Protein AF-A0A526YJ22-F1 (afdb_monomer_lite)

Sequence (87 aa):
GISDADPVVLEKARYQPEFTAPAWDYFDNRVHDQSVAVGKQMARKWKPWLDRIEARYGVDRHILLAIWSMESNYGEILKRDDVMRNV

Structure (mmCIF, N/CA/C/O backbone):
data_AF-A0A526YJ22-F1
#
_entry.id   AF-A0A526YJ22-F1
#
loop_
_atom_site.group_PDB
_atom_site.id
_atom_site.type_symbol
_atom_site.label_atom_id
_atom_site.label_alt_id
_atom_site.label_comp_id
_atom_site.label_asym_id
_atom_site.label_entity_id
_atom_site.label_seq_id
_atom_site.pdbx_PDB_ins_code
_atom_site.Cartn_x
_atom_site.Cartn_y
_atom_site.Cartn_z
_atom_site.occupancy
_atom_site.B_iso_or_equiv
_atom_site.auth_seq_id
_atom_site.auth_comp_id
_atom_site.auth_asym_id
_atom_site.auth_atom_id
_atom_site.pdbx_PDB_model_num
ATOM 1 N N . GLY A 1 1 ? -3.271 16.059 -29.724 1.00 49.09 1 GLY A N 1
ATOM 2 C CA . GLY A 1 1 ? -3.770 14.964 -30.575 1.00 49.09 1 GLY A CA 1
ATOM 3 C C . GLY A 1 1 ? -2.572 14.150 -30.983 1.00 49.09 1 GLY A C 1
ATOM 4 O O . GLY A 1 1 ? -1.667 14.729 -31.562 1.00 49.09 1 GLY A O 1
ATOM 5 N N . ILE A 1 2 ? -2.520 12.883 -30.580 1.00 46.94 2 ILE A N 1
ATOM 6 C CA . ILE A 1 2 ? -1.353 12.010 -30.758 1.00 46.94 2 ILE A CA 1
ATOM 7 C C . ILE A 1 2 ? -1.196 11.729 -32.258 1.00 46.94 2 ILE A C 1
ATOM 9 O O . ILE A 1 2 ? -2.116 11.184 -32.865 1.00 46.94 2 ILE A O 1
ATOM 13 N N . SER A 1 3 ? -0.085 12.163 -32.858 1.00 66.94 3 SER A N 1
ATOM 14 C CA . SER A 1 3 ? 0.154 12.037 -34.302 1.00 66.94 3 SER A CA 1
ATOM 15 C C . SER A 1 3 ? 0.902 10.763 -34.689 1.00 66.94 3 SER A C 1
ATOM 17 O O . SER A 1 3 ? 0.764 10.346 -35.828 1.00 66.94 3 SER A O 1
ATOM 19 N N . ASP A 1 4 ? 1.624 10.129 -33.756 1.00 62.78 4 ASP A N 1
ATOM 20 C CA . ASP A 1 4 ? 2.345 8.867 -33.968 1.00 62.78 4 ASP A CA 1
ATOM 21 C C . ASP A 1 4 ? 2.581 8.123 -32.642 1.00 62.78 4 ASP A C 1
ATOM 23 O O . ASP A 1 4 ? 2.526 8.714 -31.560 1.00 62.78 4 ASP A O 1
ATOM 27 N N . ALA A 1 5 ? 2.834 6.812 -32.719 1.00 61.78 5 ALA A N 1
ATOM 28 C CA . ALA A 1 5 ? 3.144 5.989 -31.551 1.00 61.78 5 ALA A CA 1
ATOM 29 C C . ALA A 1 5 ? 4.527 6.339 -30.972 1.00 61.78 5 ALA A C 1
ATOM 31 O O . ALA A 1 5 ? 5.517 6.373 -31.700 1.00 61.78 5 ALA A O 1
ATOM 32 N N . ASP A 1 6 ? 4.601 6.557 -29.654 1.00 73.50 6 ASP A N 1
ATOM 33 C CA . ASP A 1 6 ? 5.855 6.862 -28.960 1.00 73.50 6 ASP A CA 1
ATOM 34 C C . ASP A 1 6 ? 6.797 5.639 -29.005 1.00 73.50 6 ASP A C 1
ATOM 36 O O . ASP A 1 6 ? 6.487 4.596 -28.412 1.00 73.50 6 ASP A O 1
ATOM 40 N N . PRO A 1 7 ? 7.952 5.734 -29.686 1.00 72.19 7 PRO A N 1
ATOM 41 C CA . PRO A 1 7 ? 8.868 4.609 -29.843 1.00 72.19 7 PRO A CA 1
ATOM 42 C C . PRO A 1 7 ? 9.419 4.101 -28.502 1.00 72.19 7 PRO A C 1
ATOM 44 O O . PRO A 1 7 ? 9.698 2.910 -28.384 1.00 72.19 7 PRO A O 1
ATOM 47 N N . VAL A 1 8 ? 9.487 4.949 -27.467 1.00 66.62 8 VAL A N 1
ATOM 48 C CA . VAL A 1 8 ? 9.911 4.551 -26.112 1.00 66.62 8 VAL A CA 1
ATOM 49 C C . VAL A 1 8 ? 8.837 3.703 -25.424 1.00 66.62 8 VAL A C 1
ATOM 51 O O . VAL A 1 8 ? 9.154 2.760 -24.698 1.00 66.62 8 VAL A O 1
ATOM 54 N N . VAL A 1 9 ? 7.556 4.000 -25.660 1.00 64.25 9 VAL A N 1
ATOM 55 C CA . VAL A 1 9 ? 6.437 3.186 -25.153 1.00 64.25 9 VAL A CA 1
ATOM 56 C C . VAL A 1 9 ? 6.419 1.824 -25.845 1.00 64.25 9 VAL A C 1
ATOM 58 O O . VAL A 1 9 ? 6.245 0.804 -25.181 1.00 64.25 9 VAL A O 1
ATOM 61 N N . LEU A 1 10 ? 6.663 1.790 -27.158 1.00 64.25 10 LEU A N 1
ATOM 62 C CA . LEU A 1 10 ? 6.747 0.547 -27.932 1.00 64.25 10 LEU A CA 1
ATOM 63 C C . LEU A 1 10 ? 7.942 -0.328 -27.521 1.00 64.25 10 LEU A C 1
ATOM 65 O O . LEU A 1 10 ? 7.816 -1.552 -27.477 1.00 64.25 10 LEU A O 1
ATOM 69 N N . GLU A 1 11 ? 9.083 0.278 -27.189 1.00 65.25 11 GLU A N 1
ATOM 70 C CA . GLU A 1 11 ? 10.255 -0.429 -26.662 1.00 65.25 11 GLU A CA 1
ATOM 71 C C . GLU A 1 11 ? 9.977 -1.029 -25.275 1.00 65.25 11 GLU A C 1
ATOM 73 O O . GLU A 1 11 ? 10.215 -2.218 -25.060 1.00 65.25 11 GLU A O 1
ATOM 78 N N . LYS A 1 12 ? 9.388 -0.250 -24.357 1.00 61.25 12 LYS A N 1
ATOM 79 C CA . LYS A 1 12 ? 9.014 -0.733 -23.017 1.00 61.25 12 LYS A CA 1
ATOM 80 C C . LYS A 1 12 ? 7.924 -1.808 -23.058 1.00 61.25 12 LYS A C 1
ATOM 82 O O . LYS A 1 12 ? 7.985 -2.758 -22.288 1.00 61.25 12 LYS A O 1
ATOM 87 N N . ALA A 1 13 ? 6.967 -1.720 -23.983 1.00 60.22 13 ALA A N 1
ATOM 88 C CA . ALA A 1 13 ? 5.921 -2.732 -24.149 1.00 60.22 13 ALA A CA 1
ATOM 89 C C . ALA A 1 13 ? 6.461 -4.098 -24.610 1.00 60.22 13 ALA A C 1
ATOM 91 O O . ALA A 1 13 ? 5.832 -5.124 -24.351 1.00 60.22 13 ALA A O 1
ATOM 92 N N . ARG A 1 14 ? 7.622 -4.129 -25.281 1.00 58.62 14 ARG A N 1
ATOM 93 C CA . ARG A 1 14 ? 8.268 -5.369 -25.743 1.00 58.62 14 ARG A CA 1
ATOM 94 C C . ARG A 1 14 ? 8.964 -6.155 -24.628 1.00 58.62 14 ARG A C 1
ATOM 96 O O . ARG A 1 14 ? 9.253 -7.330 -24.833 1.00 58.62 14 ARG A O 1
ATOM 103 N N . TYR A 1 15 ? 9.193 -5.543 -23.467 1.00 56.72 15 TYR A N 1
ATOM 104 C CA . TYR A 1 15 ? 9.812 -6.171 -22.302 1.00 56.72 15 TYR A CA 1
ATOM 105 C C . TYR A 1 15 ? 8.945 -5.936 -21.066 1.00 56.72 15 TYR A C 1
ATOM 107 O O . TYR A 1 15 ? 9.124 -4.952 -20.356 1.00 56.72 15 TYR A O 1
ATOM 115 N N . GLN A 1 16 ? 8.016 -6.857 -20.804 1.00 52.50 16 GLN A N 1
ATOM 116 C CA . GLN A 1 16 ? 7.295 -6.924 -19.532 1.00 52.50 16 GLN A CA 1
ATOM 117 C C . GLN A 1 16 ? 8.067 -7.852 -18.582 1.00 52.50 16 GLN A C 1
ATOM 119 O O . GLN A 1 16 ? 7.974 -9.078 -18.722 1.00 52.50 16 GLN A O 1
ATOM 124 N N . PRO A 1 17 ? 8.890 -7.313 -17.661 1.00 53.28 17 PRO A N 1
ATOM 125 C CA . PRO A 1 17 ? 9.652 -8.121 -16.712 1.00 53.28 17 PRO A CA 1
ATOM 126 C C . PRO A 1 17 ? 8.758 -8.967 -15.794 1.00 53.28 17 PRO A C 1
ATOM 128 O O . PRO A 1 17 ? 9.242 -9.943 -15.222 1.00 53.28 17 PRO A O 1
ATOM 131 N N . GLU A 1 18 ? 7.456 -8.668 -15.707 1.00 50.88 18 GLU A N 1
ATOM 132 C CA . GLU A 1 18 ? 6.471 -9.480 -14.986 1.00 50.88 18 GLU A CA 1
ATOM 133 C C . GLU A 1 18 ? 6.332 -10.915 -15.537 1.00 50.88 18 GLU A C 1
ATOM 135 O O . GLU A 1 18 ? 5.851 -11.790 -14.821 1.00 50.88 18 GLU A O 1
ATOM 140 N N . PHE A 1 19 ? 6.770 -11.180 -16.778 1.00 54.44 19 PHE A N 1
ATOM 141 C CA . PHE A 1 19 ? 6.694 -12.505 -17.413 1.00 54.44 19 PHE A CA 1
ATOM 142 C C . PHE A 1 19 ? 8.044 -13.223 -17.562 1.00 54.44 19 PHE A C 1
ATOM 144 O O . PHE A 1 19 ? 8.070 -14.383 -17.972 1.00 54.44 19 PHE A O 1
ATOM 151 N N . THR A 1 20 ? 9.164 -12.556 -17.269 1.00 51.81 20 THR A N 1
ATOM 152 C CA . THR A 1 20 ? 10.519 -13.092 -17.507 1.00 51.81 20 THR A CA 1
ATOM 153 C C . THR A 1 20 ? 11.366 -13.240 -16.248 1.00 51.81 20 THR A C 1
ATOM 155 O O . THR A 1 20 ? 12.311 -14.028 -16.263 1.00 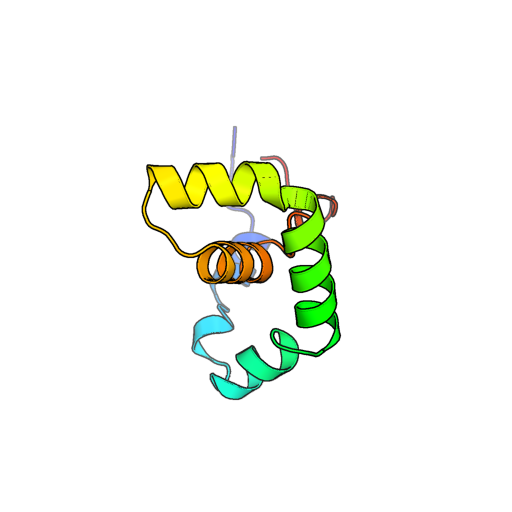51.81 20 THR A O 1
ATOM 158 N N . ALA A 1 21 ? 11.032 -12.551 -15.152 1.00 55.44 21 ALA A N 1
ATOM 159 C CA . ALA A 1 21 ? 11.695 -12.753 -13.868 1.00 55.44 21 ALA A CA 1
ATOM 160 C C . ALA A 1 21 ? 11.112 -13.979 -13.131 1.00 55.44 21 ALA A C 1
ATOM 162 O O . ALA A 1 21 ? 9.889 -14.157 -13.113 1.00 55.44 21 ALA A O 1
ATOM 163 N N . PRO A 1 22 ? 11.941 -14.819 -12.480 1.00 57.97 22 PRO A N 1
ATOM 164 C CA . PRO A 1 22 ? 11.451 -15.779 -11.499 1.00 57.97 22 PRO A CA 1
ATOM 165 C C . PRO A 1 22 ? 10.584 -15.041 -10.476 1.00 57.97 22 PRO A C 1
ATOM 167 O O . PRO A 1 22 ? 10.995 -14.002 -9.964 1.00 57.97 22 PRO A O 1
ATOM 170 N N . ALA A 1 23 ? 9.400 -15.571 -10.150 1.00 57.50 23 ALA A N 1
ATOM 171 C CA . ALA A 1 23 ? 8.474 -14.920 -9.215 1.00 57.50 23 ALA A CA 1
ATOM 172 C C . ALA A 1 23 ? 9.161 -14.504 -7.895 1.00 57.50 23 ALA A C 1
ATOM 174 O O . ALA A 1 23 ? 8.833 -13.475 -7.315 1.00 57.50 23 ALA A O 1
ATOM 175 N N . TRP A 1 24 ? 10.170 -15.266 -7.465 1.00 52.84 24 TRP A N 1
ATOM 176 C CA . TRP A 1 24 ? 10.993 -14.988 -6.289 1.00 52.84 24 TRP A CA 1
ATOM 177 C C . TRP A 1 24 ? 11.824 -13.696 -6.386 1.00 52.84 24 TRP A C 1
ATOM 179 O O . TRP A 1 24 ? 11.816 -12.925 -5.431 1.00 52.84 24 TRP A O 1
ATOM 189 N N . ASP A 1 25 ? 12.426 -13.384 -7.540 1.00 60.38 25 ASP A N 1
ATOM 190 C CA . ASP A 1 25 ? 13.170 -12.125 -7.751 1.00 60.38 25 ASP A CA 1
ATOM 191 C C . ASP A 1 25 ? 12.235 -10.900 -7.763 1.00 60.38 25 ASP A C 1
ATOM 193 O O . ASP A 1 25 ? 12.636 -9.774 -7.446 1.00 60.38 25 ASP A O 1
ATOM 197 N N . TYR A 1 26 ? 10.960 -11.116 -8.105 1.00 56.88 26 TYR A N 1
ATOM 198 C CA . TYR A 1 26 ? 9.914 -10.097 -8.047 1.00 56.88 26 TYR A CA 1
ATOM 199 C C . TYR A 1 26 ? 9.448 -9.829 -6.606 1.00 56.88 26 TYR A C 1
ATOM 201 O O . TYR A 1 26 ? 9.185 -8.678 -6.252 1.00 56.88 26 TYR A O 1
ATOM 209 N N . PHE A 1 27 ? 9.380 -10.864 -5.759 1.00 60.34 27 PHE A N 1
ATOM 210 C CA . PHE A 1 27 ? 8.994 -10.724 -4.352 1.00 60.34 27 PHE A CA 1
ATOM 211 C C . PHE A 1 27 ? 10.099 -10.105 -3.489 1.00 60.34 27 PHE A C 1
ATOM 213 O O . PHE A 1 27 ? 9.789 -9.194 -2.724 1.00 60.34 27 PHE A O 1
ATOM 220 N N . ASP A 1 28 ? 11.364 -10.509 -3.642 1.00 60.75 28 ASP A N 1
ATOM 221 C CA . ASP A 1 28 ? 12.471 -10.021 -2.794 1.00 60.75 28 ASP A CA 1
ATOM 222 C C . ASP A 1 28 ? 12.700 -8.506 -2.931 1.00 60.75 28 ASP A C 1
ATOM 224 O O . ASP A 1 28 ? 12.936 -7.798 -1.952 1.00 60.75 28 ASP A O 1
ATOM 228 N N . ASN A 1 29 ? 12.542 -7.969 -4.144 1.00 63.22 29 ASN A N 1
ATOM 229 C CA . ASN A 1 29 ? 12.694 -6.533 -4.390 1.00 63.22 29 ASN A CA 1
ATOM 230 C C . ASN A 1 29 ? 11.492 -5.694 -3.926 1.00 63.22 29 ASN A C 1
ATOM 232 O O . ASN A 1 29 ? 11.605 -4.474 -3.804 1.00 63.22 29 ASN A O 1
ATOM 236 N N . ARG A 1 30 ? 10.322 -6.307 -3.712 1.00 67.25 30 ARG A N 1
ATOM 237 C CA . ARG A 1 30 ? 9.051 -5.593 -3.469 1.00 67.25 30 ARG A CA 1
ATOM 238 C C . ARG A 1 30 ? 8.510 -5.795 -2.055 1.00 67.25 30 ARG A C 1
ATOM 240 O O . ARG A 1 30 ? 7.838 -4.903 -1.543 1.00 67.25 30 ARG A O 1
ATOM 247 N N . VAL A 1 31 ? 8.810 -6.927 -1.424 1.00 75.31 31 VAL A N 1
ATOM 248 C CA . VAL A 1 31 ? 8.383 -7.293 -0.069 1.00 75.31 31 VAL A CA 1
ATOM 249 C C . VAL A 1 31 ? 9.614 -7.359 0.827 1.00 75.31 31 VAL A C 1
ATOM 251 O O . VAL A 1 31 ? 10.164 -8.413 1.111 1.00 75.31 31 VAL A O 1
ATOM 254 N N . HIS A 1 32 ? 10.041 -6.188 1.280 1.00 80.19 32 HIS A N 1
ATOM 255 C CA . HIS A 1 32 ? 11.185 -6.018 2.176 1.00 80.19 32 HIS A CA 1
ATOM 256 C C . HIS A 1 32 ? 10.784 -5.219 3.427 1.00 80.19 32 HIS A C 1
ATOM 258 O O . HIS A 1 32 ? 9.736 -4.565 3.447 1.00 80.19 32 HIS A O 1
ATOM 264 N N . ASP A 1 33 ? 11.613 -5.218 4.472 1.00 84.81 33 ASP A N 1
ATOM 265 C CA . ASP A 1 33 ? 11.281 -4.613 5.776 1.00 84.81 33 ASP A CA 1
ATOM 266 C C . ASP A 1 33 ? 10.803 -3.158 5.689 1.00 84.81 33 ASP A C 1
ATOM 268 O O . ASP A 1 33 ? 9.875 -2.749 6.393 1.00 84.81 33 ASP A O 1
ATOM 272 N N . GLN A 1 34 ? 11.386 -2.372 4.784 1.00 85.31 34 GLN A N 1
ATOM 273 C CA . GLN A 1 34 ? 10.958 -0.993 4.561 1.00 85.31 34 GLN A CA 1
ATOM 274 C C . GLN A 1 34 ? 9.551 -0.919 3.944 1.00 85.31 34 GLN A C 1
ATOM 276 O O . GLN A 1 34 ? 8.754 -0.101 4.403 1.00 85.31 34 GLN A O 1
ATOM 281 N N . SER A 1 35 ? 9.194 -1.781 2.985 1.00 84.06 35 SER A N 1
ATOM 282 C CA . SER A 1 35 ? 7.825 -1.838 2.439 1.00 84.06 35 SER A CA 1
ATOM 283 C C . SER A 1 35 ? 6.792 -2.162 3.533 1.00 84.06 35 SER A C 1
ATOM 285 O O . SER A 1 35 ? 5.747 -1.512 3.631 1.00 84.06 35 SER A O 1
ATOM 287 N N . VAL A 1 36 ? 7.134 -3.074 4.453 1.00 89.75 36 VAL A N 1
ATOM 288 C CA . VAL A 1 36 ? 6.299 -3.443 5.606 1.00 89.75 36 VAL A CA 1
ATOM 289 C C . VAL A 1 36 ? 6.182 -2.282 6.594 1.00 89.75 36 VAL A C 1
ATOM 291 O O . VAL A 1 36 ? 5.092 -1.993 7.099 1.00 89.75 36 VAL A O 1
ATOM 294 N N . ALA A 1 37 ? 7.285 -1.588 6.876 1.00 93.19 37 ALA A N 1
ATOM 295 C CA . ALA A 1 37 ? 7.290 -0.428 7.758 1.00 93.19 37 ALA A CA 1
ATOM 296 C C . ALA A 1 37 ? 6.409 0.705 7.207 1.00 93.19 37 ALA A C 1
ATOM 298 O O . ALA A 1 37 ? 5.606 1.269 7.956 1.00 93.19 37 ALA A O 1
ATOM 299 N N . VAL A 1 38 ? 6.503 0.998 5.907 1.00 93.50 38 VAL A N 1
ATOM 300 C CA . VAL A 1 38 ? 5.651 1.988 5.232 1.00 93.50 38 VAL A CA 1
ATOM 301 C C . VAL A 1 38 ? 4.187 1.546 5.263 1.00 93.50 38 VAL A C 1
ATOM 303 O O . VAL A 1 38 ? 3.327 2.337 5.651 1.00 93.50 38 VAL A O 1
ATOM 306 N N . GLY A 1 39 ? 3.887 0.275 4.980 1.00 94.81 39 GLY A N 1
ATOM 307 C CA . GLY A 1 39 ? 2.521 -0.253 5.065 1.00 94.81 39 GLY A CA 1
ATOM 308 C C . GLY A 1 39 ? 1.905 -0.109 6.458 1.00 94.81 39 GLY A C 1
ATOM 309 O O . GLY A 1 39 ? 0.767 0.343 6.596 1.00 94.81 39 GLY A O 1
ATOM 310 N N . LYS A 1 40 ? 2.678 -0.369 7.521 1.00 96.44 40 LYS A N 1
ATOM 311 C CA . LYS A 1 40 ? 2.247 -0.131 8.912 1.00 96.44 40 LYS A CA 1
ATOM 312 C C . LYS A 1 40 ? 1.999 1.349 9.213 1.00 96.44 40 LYS A C 1
ATOM 314 O O . LYS A 1 40 ? 1.142 1.657 10.043 1.00 96.44 40 LYS A O 1
ATOM 319 N N . GLN A 1 41 ? 2.743 2.267 8.598 1.00 97.25 41 GLN A N 1
ATOM 320 C CA . GLN A 1 41 ? 2.495 3.705 8.738 1.00 97.25 41 GLN A CA 1
ATOM 321 C C . GLN A 1 41 ? 1.216 4.116 8.002 1.00 97.25 41 GLN A C 1
ATOM 323 O O . GLN A 1 41 ? 0.372 4.801 8.582 1.00 97.25 41 GLN A O 1
ATOM 328 N N . MET A 1 42 ? 1.024 3.639 6.771 1.00 97.50 42 MET A N 1
ATOM 329 C CA . MET A 1 42 ? -0.170 3.926 5.971 1.00 97.50 42 MET A CA 1
ATOM 330 C C . MET A 1 42 ? -1.438 3.363 6.615 1.00 97.50 42 MET A C 1
ATOM 332 O O . MET A 1 42 ? -2.447 4.065 6.669 1.00 97.50 42 MET A O 1
ATOM 336 N N . ALA A 1 43 ? -1.369 2.169 7.211 1.00 97.50 43 ALA A N 1
ATOM 337 C CA . ALA A 1 43 ? -2.468 1.587 7.979 1.00 97.50 43 ALA A CA 1
ATOM 338 C C . ALA A 1 43 ? -2.919 2.484 9.143 1.00 97.50 43 ALA A C 1
ATOM 340 O O . ALA A 1 43 ? -4.115 2.633 9.388 1.00 97.50 43 ALA A O 1
ATOM 341 N N . ARG A 1 44 ? -1.969 3.112 9.851 1.00 98.00 44 ARG A N 1
ATOM 342 C CA . ARG A 1 44 ? -2.278 4.056 10.938 1.00 98.00 44 ARG A CA 1
ATOM 343 C C . ARG A 1 44 ? -2.838 5.364 10.393 1.00 98.00 44 ARG A C 1
ATOM 345 O O . ARG A 1 44 ? -3.875 5.818 10.865 1.00 98.00 44 ARG A O 1
ATOM 352 N N . LYS A 1 45 ? -2.178 5.939 9.384 1.00 97.81 45 LYS A N 1
ATOM 353 C CA . LYS A 1 45 ? -2.559 7.215 8.759 1.00 97.81 45 LYS A CA 1
ATOM 354 C C . LYS A 1 45 ? -3.985 7.180 8.209 1.00 97.81 45 LYS A C 1
ATOM 356 O O . LYS A 1 45 ? -4.744 8.122 8.409 1.00 97.81 45 LYS A O 1
ATOM 361 N N . TRP A 1 46 ? -4.350 6.089 7.541 1.00 97.94 46 TRP A N 1
ATOM 362 C CA . TRP A 1 46 ? -5.621 5.962 6.830 1.00 97.94 46 TRP A CA 1
ATOM 363 C C . TRP A 1 46 ? -6.670 5.139 7.574 1.00 97.94 46 TRP A C 1
ATOM 365 O O . TRP A 1 46 ? -7.723 4.855 7.004 1.00 97.94 46 TRP A O 1
ATOM 375 N N . LYS A 1 47 ? -6.436 4.795 8.849 1.00 98.19 47 LYS A N 1
ATOM 376 C CA . LYS A 1 47 ? -7.331 3.939 9.642 1.00 98.19 47 LYS A CA 1
ATOM 377 C C . LYS A 1 47 ? -8.820 4.308 9.509 1.00 98.19 47 LYS A C 1
ATOM 379 O O . LYS A 1 47 ? -9.596 3.407 9.205 1.00 98.19 47 LYS A O 1
ATOM 384 N N . PRO A 1 48 ? -9.248 5.584 9.641 1.00 98.25 48 PRO A N 1
ATOM 385 C CA . PRO A 1 48 ? -10.672 5.921 9.560 1.00 98.25 48 PRO A CA 1
ATOM 386 C C . PRO A 1 48 ? -11.301 5.638 8.191 1.00 98.25 48 PRO A C 1
ATOM 388 O O . PRO A 1 48 ? -12.511 5.451 8.092 1.00 98.25 48 PRO A O 1
ATOM 391 N N . TRP A 1 49 ? -10.512 5.670 7.118 1.00 98.00 49 TRP A N 1
ATOM 392 C CA . TRP A 1 49 ? -10.979 5.347 5.771 1.00 98.00 49 TRP A CA 1
ATOM 393 C C . TRP A 1 49 ? -10.963 3.848 5.527 1.00 98.00 49 TRP A C 1
ATOM 395 O O . TRP A 1 49 ? -11.943 3.319 5.015 1.00 98.00 49 TRP A O 1
ATOM 405 N N . LEU A 1 50 ? -9.902 3.167 5.961 1.00 98.19 50 LEU A N 1
ATOM 406 C CA . LEU A 1 50 ? -9.800 1.713 5.884 1.00 98.19 50 LEU A CA 1
ATOM 407 C C . LEU A 1 50 ? -10.960 1.043 6.629 1.00 98.19 50 LEU A C 1
ATOM 409 O O . LEU A 1 50 ? -11.609 0.181 6.054 1.00 98.19 50 LEU A O 1
ATOM 413 N N . ASP A 1 51 ? -11.305 1.516 7.832 1.00 98.25 51 ASP A N 1
ATOM 414 C CA . ASP A 1 51 ? -12.460 1.014 8.589 1.00 98.25 51 ASP A CA 1
ATOM 415 C C . ASP A 1 51 ? -13.778 1.168 7.800 1.00 98.25 51 ASP A C 1
ATOM 417 O O . ASP A 1 51 ? -14.608 0.263 7.783 1.00 98.25 51 ASP A O 1
ATOM 421 N N . ARG A 1 52 ? -13.979 2.305 7.113 1.00 98.19 52 ARG A N 1
ATOM 422 C CA . ARG A 1 52 ? -15.186 2.552 6.302 1.00 98.19 52 ARG A CA 1
ATOM 423 C C . ARG A 1 52 ? -15.229 1.693 5.043 1.00 98.19 52 ARG A C 1
ATOM 425 O O . ARG A 1 52 ? -16.299 1.223 4.670 1.00 98.19 52 ARG A O 1
ATOM 432 N N . ILE A 1 53 ? -14.092 1.536 4.370 1.00 97.06 53 ILE A N 1
ATOM 433 C CA . ILE A 1 53 ? -13.972 0.739 3.145 1.00 97.06 53 ILE A CA 1
ATOM 434 C C . ILE A 1 53 ? -14.215 -0.732 3.475 1.00 97.06 53 ILE A C 1
ATOM 436 O O . ILE A 1 53 ? -15.034 -1.370 2.821 1.00 97.06 53 ILE A O 1
ATOM 440 N N . GLU A 1 54 ? -13.577 -1.238 4.526 1.00 97.62 54 GLU A N 1
ATOM 441 C CA . GLU A 1 54 ? -13.743 -2.611 4.996 1.00 97.62 54 GLU A CA 1
ATOM 442 C C . GLU A 1 54 ? -15.198 -2.886 5.396 1.00 97.62 54 GLU A C 1
ATOM 444 O O . GLU A 1 54 ? -15.796 -3.837 4.903 1.00 97.62 54 GLU A O 1
ATOM 449 N N . ALA A 1 55 ? -15.826 -2.000 6.178 1.00 97.75 55 ALA A N 1
ATOM 450 C CA . ALA A 1 55 ? -17.233 -2.147 6.556 1.00 97.75 55 ALA A CA 1
ATOM 451 C C . ALA A 1 55 ? -18.200 -2.094 5.360 1.00 97.75 55 ALA A C 1
ATOM 453 O O . ALA A 1 55 ? -19.241 -2.746 5.378 1.00 97.75 55 ALA A O 1
ATOM 454 N N . ARG A 1 56 ? -17.888 -1.302 4.327 1.00 98.06 56 ARG A N 1
ATOM 455 C CA . ARG A 1 56 ? -18.765 -1.128 3.163 1.00 98.06 56 ARG A CA 1
ATOM 456 C C . ARG A 1 56 ? -18.619 -2.241 2.132 1.00 98.06 56 ARG A C 1
ATOM 458 O O . ARG A 1 56 ? -19.614 -2.631 1.532 1.00 98.06 56 ARG A O 1
ATOM 465 N N . TYR A 1 57 ? -17.392 -2.683 1.883 1.00 97.00 57 TYR A N 1
ATOM 466 C CA . TYR A 1 57 ? -17.068 -3.565 0.763 1.00 97.00 57 TYR A CA 1
ATOM 467 C C . TYR A 1 57 ? -16.622 -4.964 1.202 1.00 97.00 57 TYR A C 1
ATOM 469 O O . TYR A 1 57 ? -16.473 -5.833 0.351 1.00 97.00 57 TYR A O 1
ATOM 477 N N . GLY A 1 58 ? -16.405 -5.201 2.500 1.00 95.88 58 GLY A N 1
ATOM 478 C CA . GLY A 1 58 ? -15.980 -6.502 3.029 1.00 95.88 58 GLY A CA 1
ATOM 479 C C . GLY A 1 58 ? -14.544 -6.889 2.665 1.00 95.88 58 GLY A C 1
ATOM 480 O O . GLY A 1 58 ? -14.177 -8.054 2.784 1.00 95.88 58 GLY A O 1
ATOM 481 N N . VAL A 1 59 ? -13.738 -5.936 2.193 1.00 95.06 59 VAL A N 1
ATOM 482 C CA . VAL A 1 59 ? -12.340 -6.168 1.814 1.00 95.06 59 VAL A CA 1
ATOM 483 C C . VAL A 1 59 ? -11.439 -5.887 3.008 1.00 95.06 59 VAL A C 1
ATOM 485 O O . VAL A 1 59 ? -11.449 -4.775 3.538 1.00 95.06 59 VAL A O 1
ATOM 488 N N . ASP A 1 60 ? -10.628 -6.876 3.385 1.00 97.00 60 ASP A N 1
ATOM 489 C CA . ASP A 1 60 ? -9.616 -6.727 4.429 1.00 97.00 60 ASP A CA 1
ATOM 490 C C . ASP A 1 60 ? -8.642 -5.584 4.088 1.00 97.00 60 ASP A C 1
ATOM 492 O O . ASP A 1 60 ? -8.102 -5.472 2.978 1.00 97.00 60 ASP A O 1
ATOM 496 N N . ARG A 1 61 ? -8.402 -4.711 5.069 1.00 97.19 61 ARG A N 1
ATOM 497 C CA . ARG A 1 61 ? -7.559 -3.519 4.905 1.00 97.19 61 ARG A CA 1
ATOM 498 C C . ARG A 1 61 ? -6.122 -3.835 4.492 1.00 97.19 61 ARG A C 1
ATOM 500 O O . ARG A 1 61 ? -5.495 -3.016 3.824 1.00 97.19 61 ARG A O 1
ATOM 507 N N . HIS A 1 62 ? -5.570 -4.968 4.918 1.00 95.69 62 HIS A N 1
ATOM 508 C CA . HIS A 1 62 ? -4.198 -5.360 4.624 1.00 95.69 62 HIS A CA 1
ATOM 509 C C . HIS A 1 62 ? -4.060 -5.801 3.172 1.00 95.69 62 HIS A C 1
ATOM 511 O O . HIS A 1 62 ? -3.066 -5.449 2.543 1.00 95.69 62 HIS A O 1
ATOM 517 N N . ILE A 1 63 ? -5.079 -6.465 2.615 1.00 95.44 63 ILE A N 1
ATOM 518 C CA . ILE A 1 63 ? -5.141 -6.774 1.179 1.00 95.44 63 ILE A CA 1
ATOM 519 C C . ILE A 1 63 ? -5.151 -5.477 0.367 1.00 95.44 63 ILE A C 1
A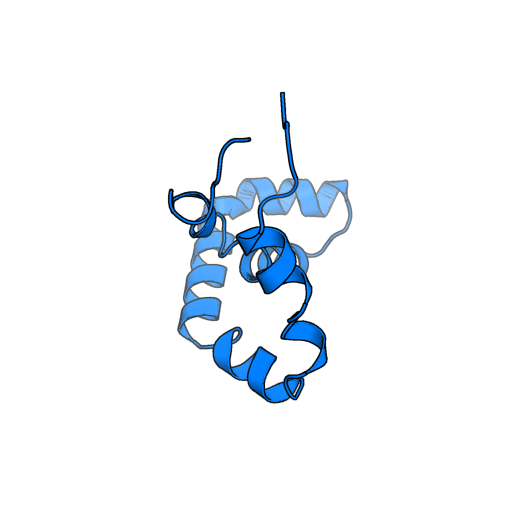TOM 521 O O . ILE A 1 63 ? -4.343 -5.307 -0.546 1.00 95.44 63 ILE A O 1
ATOM 525 N N . LEU A 1 64 ? -6.011 -4.524 0.737 1.00 95.19 64 LEU A N 1
ATOM 526 C CA . LEU A 1 64 ? -6.086 -3.234 0.051 1.00 95.19 64 LEU A CA 1
ATOM 527 C C . LEU A 1 64 ? -4.754 -2.466 0.106 1.00 95.19 64 LEU A C 1
ATOM 529 O O . LEU A 1 64 ? -4.303 -1.927 -0.904 1.00 95.19 64 LEU A O 1
ATOM 533 N N . LEU A 1 65 ? -4.114 -2.424 1.277 1.00 95.38 65 LEU A N 1
ATOM 534 C CA . LEU A 1 65 ? -2.816 -1.770 1.452 1.00 95.38 65 LEU A CA 1
ATOM 535 C C . LEU A 1 65 ? -1.706 -2.465 0.658 1.00 95.38 65 LEU A C 1
ATOM 537 O O . LEU A 1 65 ? -0.867 -1.773 0.087 1.00 95.38 65 LEU A O 1
ATOM 541 N N . ALA A 1 66 ? -1.707 -3.799 0.589 1.00 91.88 66 ALA A N 1
ATOM 542 C CA . ALA A 1 66 ? -0.730 -4.556 -0.188 1.00 91.88 66 ALA A CA 1
ATOM 543 C C . ALA A 1 66 ? -0.825 -4.219 -1.681 1.00 9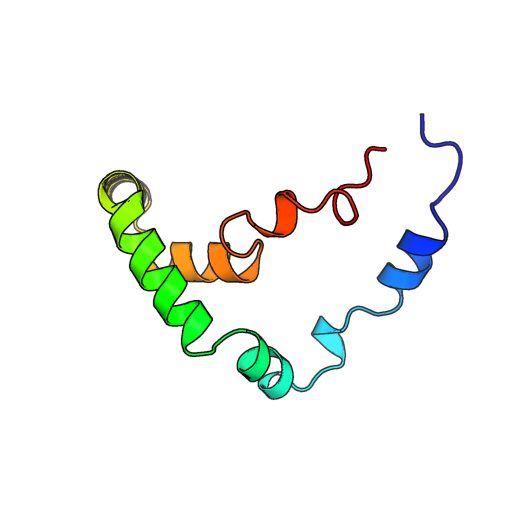1.88 66 ALA A C 1
ATOM 545 O O . ALA A 1 66 ? 0.186 -3.874 -2.290 1.00 91.88 66 ALA A O 1
ATOM 546 N N . ILE A 1 67 ? -2.040 -4.212 -2.241 1.00 90.88 67 ILE A N 1
ATOM 547 C CA . ILE A 1 67 ? -2.273 -3.811 -3.636 1.00 90.88 67 ILE A CA 1
ATOM 548 C C . ILE A 1 67 ? -1.790 -2.375 -3.855 1.00 90.88 67 ILE A C 1
ATOM 550 O O . ILE A 1 67 ? -0.995 -2.109 -4.749 1.00 90.88 67 ILE A O 1
ATOM 554 N N . TRP A 1 68 ? -2.193 -1.436 -2.996 1.00 93.31 68 TRP A N 1
ATOM 555 C CA . TRP A 1 68 ? -1.811 -0.031 -3.153 1.00 93.31 68 TRP A CA 1
ATOM 556 C C . TRP A 1 68 ? -0.288 0.199 -3.070 1.00 93.31 68 TRP A C 1
ATOM 558 O O . TRP A 1 68 ? 0.264 1.039 -3.795 1.00 93.31 68 TRP A O 1
ATOM 568 N N . SER A 1 69 ? 0.399 -0.582 -2.229 1.00 90.44 69 SER A N 1
ATOM 569 C CA . SER A 1 69 ? 1.861 -0.640 -2.163 1.00 90.44 69 SER A CA 1
ATOM 570 C C . SER A 1 69 ? 2.459 -1.097 -3.488 1.00 90.44 69 SER A C 1
ATOM 572 O O . SER A 1 69 ? 3.350 -0.433 -4.012 1.00 90.44 69 SER A O 1
ATOM 574 N N . MET A 1 70 ? 1.967 -2.215 -4.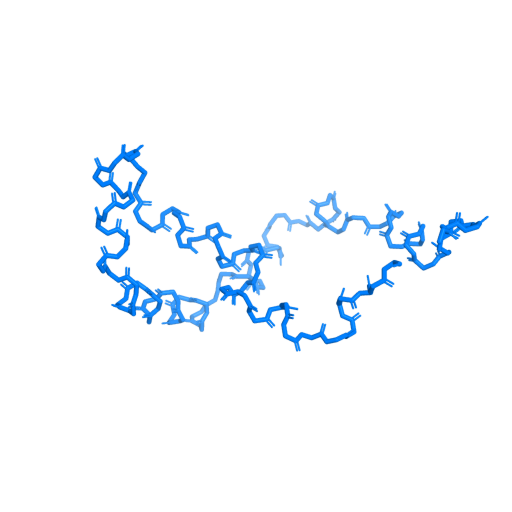027 1.00 84.62 70 MET A N 1
ATOM 575 C CA . MET A 1 70 ? 2.496 -2.832 -5.244 1.00 84.62 70 MET A CA 1
ATOM 576 C C . MET A 1 70 ? 2.289 -1.954 -6.478 1.00 84.62 70 MET A C 1
ATOM 578 O O . MET A 1 70 ? 3.205 -1.824 -7.283 1.00 84.62 70 MET A O 1
ATOM 582 N N . GLU A 1 71 ? 1.122 -1.321 -6.593 1.00 84.62 71 GLU A N 1
ATOM 583 C CA . GLU A 1 71 ? 0.748 -0.546 -7.780 1.00 84.62 71 GLU A CA 1
ATOM 584 C C . GLU A 1 71 ? 1.415 0.831 -7.841 1.00 84.62 71 GLU A C 1
ATOM 586 O O . GLU A 1 71 ? 1.694 1.353 -8.916 1.00 84.62 71 GLU A O 1
ATOM 591 N N . SER A 1 72 ? 1.646 1.472 -6.690 1.00 86.12 72 SER A N 1
ATOM 592 C CA . SER A 1 72 ? 2.026 2.893 -6.693 1.00 86.12 72 SER A CA 1
ATOM 593 C C . SER A 1 72 ? 3.000 3.324 -5.606 1.00 86.12 72 SER A C 1
ATOM 595 O O . SER A 1 72 ? 3.316 4.513 -5.509 1.00 86.12 72 SER A O 1
ATOM 597 N N . ASN A 1 73 ? 3.436 2.394 -4.753 1.00 89.06 73 ASN A N 1
ATOM 598 C CA . ASN A 1 73 ? 4.100 2.711 -3.493 1.00 89.06 73 ASN A CA 1
ATOM 599 C C . ASN A 1 73 ? 3.326 3.791 -2.715 1.00 89.06 73 ASN A C 1
ATOM 601 O O . ASN A 1 73 ? 3.865 4.835 -2.351 1.00 89.06 73 ASN A O 1
ATOM 605 N N . TYR A 1 74 ? 2.019 3.573 -2.540 1.00 91.38 74 TYR A N 1
ATOM 606 C CA . TYR A 1 74 ? 1.111 4.514 -1.877 1.00 91.38 74 TYR A CA 1
ATOM 607 C C . TYR A 1 74 ? 1.027 5.907 -2.537 1.00 91.38 74 TYR A C 1
ATOM 609 O O . TYR A 1 74 ? 0.774 6.910 -1.867 1.00 91.38 74 TYR A O 1
ATOM 617 N N . GLY A 1 75 ? 1.228 5.973 -3.856 1.00 85.38 75 GLY A N 1
ATOM 618 C CA . GLY A 1 75 ? 1.205 7.199 -4.655 1.00 85.38 75 GLY A CA 1
ATOM 619 C C . GLY A 1 75 ? 2.555 7.909 -4.802 1.00 85.38 75 GLY A C 1
ATOM 620 O O . GLY A 1 75 ? 2.615 8.928 -5.484 1.00 85.38 75 GLY A O 1
ATOM 621 N N . GLU A 1 76 ? 3.647 7.403 -4.219 1.00 84.44 76 GLU A N 1
ATOM 622 C CA . GLU A 1 76 ? 4.978 8.016 -4.379 1.00 84.44 76 GLU A CA 1
ATOM 623 C C . GLU A 1 76 ? 5.478 7.962 -5.828 1.00 84.44 76 GLU A C 1
ATOM 625 O O . GLU A 1 76 ? 6.124 8.902 -6.289 1.00 84.44 76 GLU A O 1
ATOM 630 N N . ILE A 1 77 ? 5.131 6.912 -6.584 1.00 75.94 77 ILE A N 1
ATOM 631 C CA . ILE A 1 77 ? 5.535 6.799 -7.995 1.00 75.94 77 ILE A CA 1
ATOM 632 C C . ILE A 1 77 ? 4.911 7.889 -8.879 1.00 75.94 77 ILE A C 1
ATOM 634 O O . I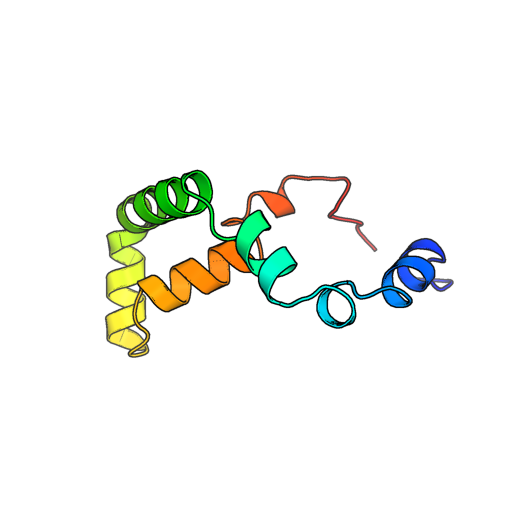LE A 1 77 ? 5.463 8.239 -9.915 1.00 75.94 77 ILE A O 1
ATOM 638 N N . LEU A 1 78 ? 3.780 8.455 -8.450 1.00 74.31 78 LEU A N 1
ATOM 639 C CA . LEU A 1 78 ? 3.039 9.488 -9.175 1.00 74.31 78 LEU A CA 1
ATOM 640 C C . LEU A 1 78 ? 3.619 10.893 -8.972 1.00 74.31 78 LEU A C 1
ATOM 642 O O . LEU A 1 78 ? 3.230 11.816 -9.677 1.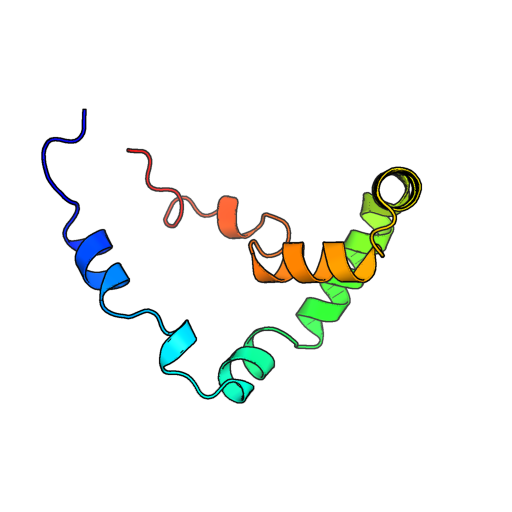00 74.31 78 LEU A O 1
ATOM 646 N N . LYS A 1 79 ? 4.548 11.069 -8.024 1.00 74.88 79 LYS A N 1
ATOM 647 C CA . LYS A 1 79 ? 5.263 12.338 -7.795 1.00 74.88 79 LYS A CA 1
ATOM 648 C C . LYS A 1 79 ? 6.488 12.507 -8.695 1.00 74.88 79 LYS A C 1
ATOM 650 O O . LYS A 1 79 ? 7.197 13.502 -8.593 1.00 74.88 79 LYS A O 1
ATOM 655 N N . ARG A 1 80 ? 6.783 11.494 -9.507 1.00 65.94 80 ARG A N 1
ATOM 656 C CA . ARG A 1 80 ? 7.915 11.457 -10.421 1.00 65.94 80 ARG A CA 1
ATOM 657 C C . ARG A 1 80 ? 7.470 11.923 -11.804 1.00 65.94 80 ARG A C 1
ATOM 659 O O . ARG A 1 80 ? 6.797 11.191 -12.528 1.00 65.94 80 ARG A O 1
ATOM 666 N N . ASP A 1 81 ? 7.880 13.134 -12.167 1.00 59.53 81 ASP A N 1
ATOM 667 C CA . ASP A 1 81 ? 7.559 13.753 -13.461 1.00 59.53 81 ASP A CA 1
ATOM 668 C C . ASP A 1 81 ? 8.137 12.970 -14.658 1.00 59.53 81 ASP A C 1
ATOM 670 O O . ASP A 1 81 ? 7.642 13.080 -15.775 1.00 59.53 81 ASP A O 1
ATOM 674 N N . ASP A 1 82 ? 9.153 12.126 -14.439 1.00 62.22 82 ASP A N 1
ATOM 675 C CA . ASP A 1 82 ? 9.726 11.242 -15.460 1.00 62.22 82 ASP A CA 1
ATOM 676 C C . ASP A 1 82 ? 8.880 9.984 -15.735 1.00 62.22 82 ASP A C 1
ATOM 678 O O . ASP A 1 82 ? 9.070 9.317 -16.755 1.00 62.22 82 ASP A O 1
ATOM 682 N N . VAL A 1 83 ? 7.935 9.667 -14.843 1.00 57.81 83 VAL A N 1
ATOM 683 C CA . VAL A 1 83 ? 6.987 8.549 -14.980 1.00 57.81 83 VAL A CA 1
ATOM 684 C C . VAL A 1 83 ? 5.644 9.035 -15.539 1.00 57.81 83 VAL A C 1
ATOM 686 O O . VAL A 1 83 ? 5.006 8.328 -16.319 1.00 57.81 83 VAL A O 1
ATOM 689 N N . MET A 1 84 ? 5.238 10.262 -15.206 1.00 51.34 84 MET A N 1
ATOM 690 C CA . MET A 1 84 ? 4.037 10.919 -15.728 1.00 51.34 84 MET A CA 1
ATOM 691 C C . MET A 1 84 ? 4.333 11.645 -17.052 1.00 51.34 84 MET A C 1
ATOM 693 O O . MET A 1 84 ? 4.536 12.857 -17.079 1.00 51.34 84 MET A O 1
ATOM 697 N N . ARG A 1 85 ? 4.327 10.934 -18.187 1.00 51.22 85 ARG A N 1
ATOM 698 C CA . ARG A 1 85 ? 4.253 11.607 -19.497 1.00 51.22 85 ARG A CA 1
ATOM 699 C C . ARG A 1 85 ? 2.810 12.043 -19.761 1.00 51.22 85 ARG A C 1
ATOM 701 O O . ARG A 1 85 ? 1.947 11.204 -20.001 1.00 51.22 85 ARG A O 1
ATOM 708 N N . ASN A 1 86 ? 2.563 13.354 -19.728 1.00 44.28 86 ASN A N 1
ATOM 709 C CA . ASN A 1 86 ? 1.365 13.940 -20.333 1.00 44.28 86 ASN A CA 1
ATOM 710 C C . ASN A 1 86 ? 1.363 13.629 -21.839 1.00 44.28 86 ASN A C 1
ATOM 712 O O . ASN A 1 86 ? 2.372 13.844 -22.513 1.00 44.28 86 ASN A O 1
ATOM 716 N N . VAL A 1 87 ? 0.232 13.122 -22.330 1.00 44.25 87 VAL A N 1
ATOM 717 C CA . VAL A 1 87 ? -0.089 12.973 -23.760 1.00 44.25 87 VAL A CA 1
ATOM 718 C C . VAL A 1 87 ? -0.695 14.246 -24.337 1.00 44.25 87 VAL A C 1
ATOM 720 O O . VAL A 1 87 ? -1.370 14.977 -23.578 1.00 44.25 87 VAL A O 1
#

Radius of gyration: 16.91 Å; chains: 1; bounding box: 32×31×45 Å

Foldseek 3Di:
DDPDDDVVVVVVVVDDVVPVDDVVVVCVVQPDPVLVVLLVVVCVVCVVVLVVCCVVPVDHSSVVSSVCCVPPVVPPNVVDVVNDDDD

Secondary structure (DSSP, 8-state):
---S--HHHHHHHT--GGGTS-HHHHHHTTSSHHHHHHHHHHHHHTHHHHHHHHHHH---HHHHHHHHHHHHTTTGGGG-TTT----

pLDDT: mean 77.32, std 18.0, range [44.25, 98.25]